Protein AF-A0A353LV63-F1 (afdb_monomer)

Nearest PDB structures (foldseek):
  8pek-assembly1_B  TM=5.100E-01  e=1.922E-01  Serratia marcescens
  4l6h-assembly1_A  TM=3.868E-01  e=4.927E+00  Candida albicans SC5314
  5oe7-assembly1_B  TM=3.143E-01  e=7.391E+00  Homo sapiens

Sequence (74 aa):
MGKGDRRGSNGTEPVIIKKYANRRLYNTASSRYVTLEQLSEMVKSGEEFRVLDAKTDEDITRSVLTQIIFEEEN

Foldseek 3Di:
DDDDDDDDDPDPDAFEWEQEPPRWIATPVVRDTDHLVVVVVCVVVVGGHWYAHPVPRDTCRVVSVVVSVVVVVD

pLDDT: mean 81.94, std 15.84, range [40.19, 94.5]

Radius of gyration: 13.58 Å; Cα contacts (8 Å, |Δi|>4): 87; chains: 1; bounding box: 24×33×39 Å

Mean predicted aligned error: 8.21 Å

Structure (mmCIF, N/CA/C/O backbone):
data_AF-A0A353LV63-F1
#
_entry.id   AF-A0A353LV63-F1
#
loop_
_atom_site.group_PDB
_atom_site.id
_atom_site.type_symbol
_atom_site.label_atom_id
_atom_site.label_alt_id
_atom_site.label_comp_id
_atom_site.label_asym_id
_atom_site.label_entity_id
_atom_site.label_seq_id
_atom_site.pdbx_PDB_ins_code
_atom_site.Cartn_x
_atom_site.Cartn_y
_atom_site.Cartn_z
_atom_site.occupancy
_atom_site.B_iso_or_equiv
_atom_site.auth_seq_id
_atom_site.auth_comp_id
_atom_site.auth_asym_id
_atom_site.auth_atom_id
_atom_site.pdbx_PDB_model_num
ATOM 1 N N . MET A 1 1 ? -5.651 -19.822 -26.460 1.00 48.19 1 MET A N 1
ATOM 2 C CA . MET A 1 1 ? -5.080 -20.210 -25.152 1.00 48.19 1 MET A CA 1
ATOM 3 C C . MET A 1 1 ? -4.963 -18.974 -24.280 1.00 48.19 1 MET A C 1
ATOM 5 O O . MET A 1 1 ? -4.243 -18.060 -24.641 1.00 48.19 1 MET A O 1
ATOM 9 N N . GLY A 1 2 ? -5.677 -18.961 -23.165 1.00 43.91 2 GLY A N 1
ATOM 10 C CA . GLY A 1 2 ? -5.618 -17.961 -22.103 1.00 43.91 2 GLY A CA 1
ATOM 11 C C . GLY A 1 2 ? -6.566 -18.482 -21.038 1.00 43.91 2 GLY A C 1
ATOM 12 O O . GLY A 1 2 ? -7.764 -18.239 -21.122 1.00 43.91 2 GLY A O 1
ATOM 13 N N . LYS A 1 3 ? -6.051 -19.388 -20.196 1.00 50.94 3 LYS A N 1
ATOM 14 C CA . LYS A 1 3 ? -6.784 -20.021 -19.088 1.00 50.94 3 LYS A CA 1
ATOM 15 C C . LYS A 1 3 ? -7.456 -18.891 -18.283 1.00 50.94 3 LYS A C 1
ATOM 17 O O . LYS A 1 3 ? -6.843 -17.853 -18.113 1.00 50.94 3 LYS A O 1
ATOM 22 N N . GLY A 1 4 ? -8.720 -18.952 -17.892 1.00 43.84 4 GLY A N 1
ATOM 23 C CA . GLY A 1 4 ? -9.422 -20.123 -17.396 1.00 43.84 4 GLY A CA 1
ATOM 24 C C . GLY A 1 4 ? -9.384 -20.121 -15.874 1.00 43.84 4 GLY A C 1
ATOM 25 O O . GLY A 1 4 ? -9.004 -21.131 -15.304 1.00 43.84 4 GLY A O 1
ATOM 26 N N . ASP A 1 5 ? -9.783 -19.017 -15.241 1.00 50.94 5 ASP A N 1
ATOM 27 C CA . ASP A 1 5 ? -9.940 -18.933 -13.792 1.00 50.94 5 ASP A CA 1
ATOM 28 C C . ASP A 1 5 ? -11.430 -18.810 -13.476 1.00 50.94 5 ASP A C 1
ATOM 30 O O . ASP A 1 5 ? -12.016 -17.732 -13.396 1.00 50.94 5 ASP A O 1
ATOM 34 N N . ARG A 1 6 ? -12.085 -19.969 -13.366 1.00 66.38 6 ARG A N 1
ATOM 35 C CA . ARG A 1 6 ? -13.341 -20.089 -12.627 1.00 66.38 6 ARG A CA 1
ATOM 36 C C . ARG A 1 6 ? -13.122 -21.004 -11.422 1.00 66.38 6 ARG A C 1
ATOM 38 O O . ARG A 1 6 ? -13.005 -22.211 -11.600 1.00 66.38 6 ARG A O 1
ATOM 45 N N . ARG A 1 7 ? -13.310 -20.392 -10.247 1.00 56.22 7 ARG A N 1
ATOM 46 C CA . ARG A 1 7 ? -14.130 -20.856 -9.109 1.00 56.22 7 ARG A CA 1
ATOM 47 C C . ARG A 1 7 ? -13.454 -21.666 -7.982 1.00 56.22 7 ARG A C 1
ATOM 49 O O . ARG A 1 7 ? -13.068 -22.813 -8.165 1.00 56.22 7 ARG A O 1
ATOM 56 N N . GLY A 1 8 ? -13.567 -21.091 -6.776 1.00 40.47 8 GLY A N 1
ATOM 57 C CA . GLY A 1 8 ? -13.554 -21.707 -5.433 1.00 40.47 8 GLY A CA 1
ATOM 58 C C . GLY A 1 8 ? -12.895 -20.740 -4.436 1.00 40.47 8 GLY A C 1
ATOM 59 O O . GLY A 1 8 ? -11.876 -20.177 -4.785 1.00 40.47 8 GLY A O 1
ATOM 60 N N . SER A 1 9 ? -13.339 -20.433 -3.217 1.00 40.19 9 SER A N 1
ATOM 61 C CA . SER A 1 9 ? -14.461 -20.837 -2.365 1.00 40.19 9 SER A CA 1
ATOM 62 C C . SER A 1 9 ? -14.303 -20.039 -1.052 1.00 40.19 9 SER A C 1
ATOM 64 O O . SER A 1 9 ? -13.281 -20.182 -0.399 1.00 40.19 9 SER A O 1
ATOM 66 N N . ASN A 1 10 ? -15.298 -19.232 -0.670 1.00 48.16 10 ASN A N 1
ATOM 67 C CA . ASN A 1 10 ? -15.529 -18.708 0.691 1.00 48.16 10 ASN A CA 1
ATOM 68 C C . ASN A 1 10 ? -14.365 -17.989 1.426 1.00 48.16 10 ASN A C 1
ATOM 70 O O . ASN A 1 10 ? -13.989 -18.360 2.535 1.00 48.16 10 ASN A O 1
ATOM 74 N N . GLY A 1 11 ? -13.845 -16.924 0.822 1.00 50.72 11 GLY A N 1
ATOM 75 C CA . GLY A 1 11 ? -12.956 -15.939 1.443 1.00 50.72 11 GLY A CA 1
ATOM 76 C C . GLY A 1 11 ? -12.746 -14.818 0.434 1.00 50.72 11 GLY A C 1
ATOM 77 O O . GLY A 1 11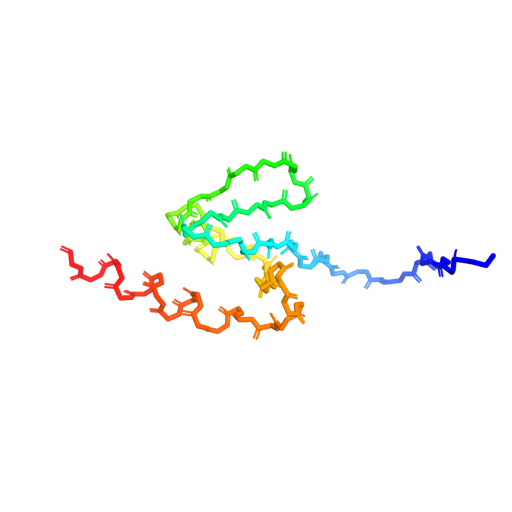 ? -12.486 -15.111 -0.730 1.00 50.72 11 GLY A O 1
ATOM 78 N N . THR A 1 12 ? -12.987 -13.568 0.814 1.00 66.19 12 THR A N 1
ATOM 79 C CA . THR A 1 12 ? -12.880 -12.410 -0.083 1.00 66.19 12 THR A CA 1
ATOM 80 C C . THR A 1 12 ? -11.485 -12.393 -0.710 1.00 66.19 12 THR A C 1
ATOM 82 O O . THR A 1 12 ? -10.496 -12.316 0.010 1.00 66.19 12 THR A O 1
ATOM 85 N N . GLU A 1 13 ? -11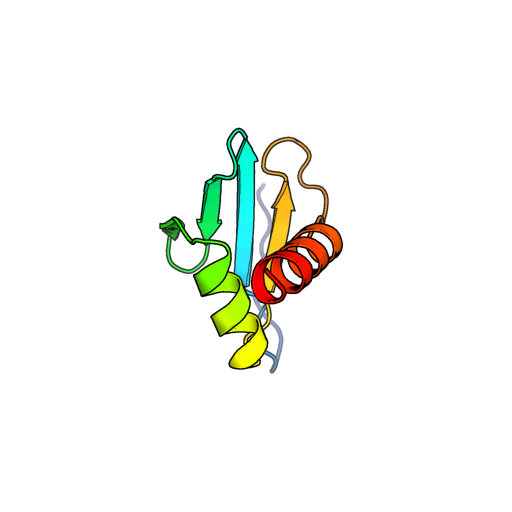.380 -12.535 -2.035 1.00 79.25 13 GLU A N 1
ATOM 86 C CA . GLU A 1 13 ? -10.077 -12.456 -2.704 1.00 79.25 13 GLU A CA 1
ATOM 87 C C . GLU A 1 13 ? -9.433 -11.097 -2.391 1.00 79.25 13 GLU A C 1
ATOM 89 O O . GLU A 1 13 ? -10.123 -10.075 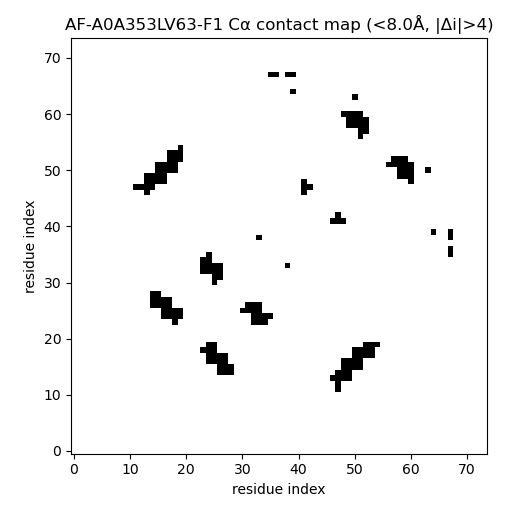-2.469 1.00 79.25 13 GLU A O 1
ATOM 94 N N . PRO A 1 14 ? -8.138 -11.061 -2.029 1.00 87.62 14 PRO A N 1
ATOM 95 C CA . PRO A 1 14 ? -7.504 -9.819 -1.634 1.00 87.62 14 PRO A CA 1
ATOM 96 C C . PRO A 1 14 ? -7.485 -8.847 -2.811 1.00 87.62 14 PRO A C 1
ATOM 98 O O . PRO A 1 14 ? -7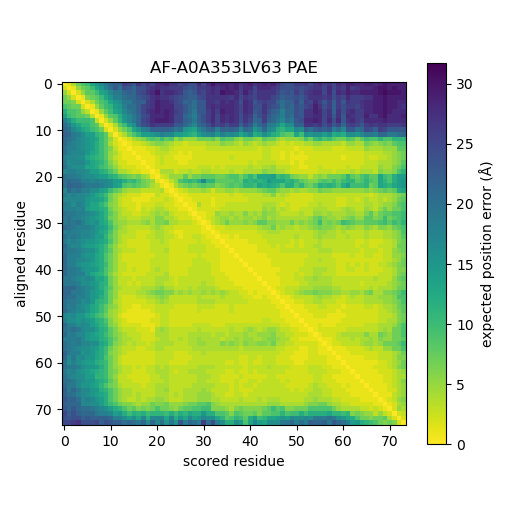.148 -9.210 -3.942 1.00 87.62 14 PRO A O 1
ATOM 101 N N . VAL A 1 15 ? -7.803 -7.588 -2.532 1.00 91.19 15 VAL A N 1
ATOM 102 C CA . VAL A 1 15 ? -7.797 -6.526 -3.535 1.00 91.19 15 VAL A CA 1
ATOM 103 C C . VAL A 1 15 ? -6.385 -6.350 -4.087 1.00 91.19 15 VAL A C 1
ATOM 105 O O . VAL A 1 15 ? -5.436 -6.121 -3.339 1.00 91.19 15 VAL A O 1
ATOM 108 N N . ILE A 1 16 ? -6.225 -6.424 -5.409 1.00 93.19 16 ILE A N 1
ATOM 109 C CA . ILE A 1 16 ? -4.916 -6.240 -6.040 1.00 93.19 16 ILE A CA 1
ATOM 110 C C . ILE A 1 16 ? -4.681 -4.758 -6.335 1.00 93.19 16 ILE A C 1
ATOM 112 O O . ILE A 1 16 ? -5.405 -4.126 -7.113 1.00 93.19 16 ILE A O 1
ATOM 116 N N . ILE A 1 17 ? -3.621 -4.218 -5.745 1.00 94.19 17 ILE A N 1
ATOM 117 C CA . ILE A 1 17 ? -3.127 -2.861 -5.938 1.00 94.19 17 ILE A CA 1
ATOM 118 C C . ILE A 1 17 ? -1.839 -2.931 -6.759 1.00 94.19 17 ILE A C 1
ATOM 120 O O . ILE A 1 17 ? -0.862 -3.548 -6.348 1.00 94.19 17 ILE A O 1
ATOM 124 N N . LYS A 1 18 ? -1.797 -2.276 -7.918 1.00 94.00 18 LYS A N 1
ATOM 125 C CA . LYS A 1 18 ? -0.569 -2.134 -8.706 1.00 94.00 18 LYS A CA 1
ATOM 126 C C . LYS A 1 18 ? 0.148 -0.842 -8.340 1.00 94.00 18 LYS A C 1
ATOM 128 O O . LYS A 1 18 ? -0.422 0.245 -8.455 1.00 94.00 18 LYS A O 1
ATOM 133 N N . LYS A 1 19 ? 1.410 -0.946 -7.929 1.00 92.56 19 LYS A N 1
ATOM 134 C CA . LYS A 1 19 ? 2.278 0.202 -7.669 1.00 92.56 19 LYS A CA 1
ATOM 135 C C . LYS A 1 19 ? 3.078 0.546 -8.913 1.00 92.56 19 LYS A C 1
ATOM 137 O O . LYS A 1 19 ? 3.925 -0.212 -9.366 1.00 92.56 19 LYS A O 1
ATOM 142 N N . TYR A 1 20 ? 2.848 1.739 -9.430 1.00 89.62 20 TYR A N 1
ATOM 143 C CA . TYR A 1 20 ? 3.617 2.324 -10.515 1.00 89.62 20 TYR A CA 1
ATOM 144 C C . TYR A 1 20 ? 4.705 3.252 -9.953 1.00 89.62 20 TYR A C 1
ATOM 146 O O . TYR A 1 20 ? 4.694 3.653 -8.783 1.00 89.62 20 TYR A O 1
ATOM 154 N N . ALA A 1 21 ? 5.671 3.616 -10.798 1.00 76.81 21 ALA A N 1
ATOM 155 C CA . ALA A 1 21 ? 6.664 4.633 -10.452 1.00 76.81 21 ALA A CA 1
ATOM 156 C C . ALA A 1 21 ? 5.985 5.965 -10.045 1.00 76.81 21 ALA A C 1
ATOM 158 O O .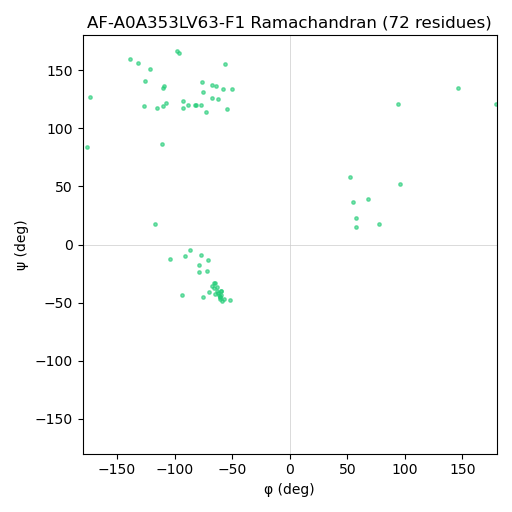 ALA A 1 21 ? 4.854 6.242 -10.449 1.00 76.81 21 ALA A O 1
ATOM 159 N N . ASN A 1 22 ? 6.676 6.794 -9.249 1.00 78.06 22 ASN A N 1
ATOM 160 C CA . ASN A 1 22 ? 6.172 8.063 -8.682 1.00 78.06 22 ASN A CA 1
ATOM 161 C C . ASN A 1 22 ? 5.057 7.913 -7.624 1.00 78.06 22 ASN A C 1
ATOM 163 O O . ASN A 1 22 ? 4.113 8.698 -7.615 1.00 78.06 22 ASN A O 1
ATOM 167 N N . ARG A 1 23 ? 5.152 6.904 -6.740 1.00 74.75 23 ARG A N 1
ATOM 168 C CA . ARG A 1 23 ? 4.194 6.625 -5.638 1.00 74.75 23 ARG A CA 1
ATOM 169 C C . ARG A 1 23 ? 2.732 6.409 -6.082 1.00 74.75 23 ARG A C 1
ATOM 171 O O . ARG A 1 23 ? 1.833 6.425 -5.251 1.00 74.75 23 ARG A O 1
ATOM 178 N N . ARG A 1 24 ? 2.475 6.182 -7.375 1.00 87.81 24 ARG A N 1
ATOM 179 C CA . ARG A 1 24 ? 1.122 5.953 -7.901 1.00 87.81 24 ARG A CA 1
ATOM 180 C C . ARG A 1 24 ? 0.665 4.536 -7.576 1.00 87.81 24 ARG A C 1
ATOM 182 O O . ARG A 1 24 ? 1.281 3.579 -8.036 1.00 87.81 24 ARG A O 1
ATOM 189 N N . LEU A 1 25 ? -0.427 4.410 -6.836 1.00 91.19 25 LEU A N 1
ATOM 190 C CA . LEU A 1 25 ? -1.065 3.134 -6.524 1.00 91.19 25 LEU A CA 1
ATOM 191 C C . LEU A 1 25 ? -2.395 3.054 -7.271 1.00 91.19 25 LEU A C 1
ATOM 193 O O . LEU A 1 25 ? -3.152 4.025 -7.311 1.00 91.19 25 LEU A O 1
ATOM 197 N N . TYR A 1 26 ? -2.662 1.915 -7.896 1.00 93.69 26 TYR A N 1
ATOM 198 C CA . TYR A 1 26 ? -3.863 1.692 -8.688 1.00 93.69 26 TYR A CA 1
ATOM 199 C C . TYR A 1 26 ? -4.576 0.437 -8.213 1.00 93.69 26 TYR A C 1
ATOM 201 O O . TYR A 1 26 ? -4.025 -0.659 -8.274 1.00 93.69 26 TYR A O 1
ATOM 209 N N . ASN A 1 27 ? -5.807 0.598 -7.754 1.00 92.00 27 ASN A N 1
ATOM 210 C CA . ASN A 1 27 ? -6.650 -0.504 -7.343 1.00 92.00 27 ASN A CA 1
ATOM 211 C C . ASN A 1 27 ? -7.307 -1.122 -8.579 1.00 92.00 27 ASN A C 1
ATOM 213 O O . ASN A 1 27 ? -8.024 -0.448 -9.314 1.00 92.00 27 ASN A O 1
ATOM 217 N N . THR A 1 28 ? -7.051 -2.406 -8.811 1.00 89.31 28 THR A N 1
ATOM 218 C CA . THR A 1 28 ? -7.595 -3.138 -9.964 1.00 89.31 28 THR A CA 1
ATOM 219 C C . THR A 1 28 ? -9.053 -3.562 -9.774 1.00 89.31 28 THR A C 1
ATOM 221 O O . THR A 1 28 ? -9.762 -3.711 -10.765 1.00 89.31 28 THR A O 1
ATOM 224 N N . ALA A 1 29 ? -9.529 -3.684 -8.531 1.00 85.50 29 ALA A N 1
ATOM 225 C CA . ALA A 1 29 ? -10.921 -4.002 -8.222 1.00 85.50 29 ALA A CA 1
ATOM 226 C C . ALA A 1 29 ? -11.841 -2.794 -8.446 1.00 85.50 29 ALA A C 1
ATOM 228 O O . ALA A 1 29 ? -12.889 -2.916 -9.075 1.00 85.50 29 ALA A O 1
ATOM 229 N N . SER A 1 30 ? -11.434 -1.606 -7.987 1.00 85.44 30 SER A N 1
ATOM 230 C CA . SER A 1 30 ? -12.193 -0.363 -8.196 1.00 85.44 30 SER A CA 1
ATOM 231 C C . SER A 1 30 ? -11.794 0.389 -9.468 1.00 85.44 30 SER A C 1
ATOM 233 O O . SER A 1 30 ? -12.476 1.336 -9.855 1.00 85.44 30 SER A O 1
ATOM 235 N N . SER A 1 31 ? -10.708 -0.029 -10.130 1.00 88.06 31 SER A N 1
ATOM 236 C CA . SER A 1 31 ? -10.128 0.628 -11.311 1.00 88.06 31 SER A CA 1
ATOM 237 C C . SER A 1 31 ? -9.811 2.114 -11.083 1.00 88.06 31 SER A C 1
ATOM 239 O O . SER A 1 31 ? -9.975 2.953 -11.975 1.00 88.06 31 SER A O 1
ATOM 241 N N . ARG A 1 32 ? -9.356 2.462 -9.873 1.00 90.12 32 ARG A N 1
ATOM 242 C CA . ARG A 1 32 ? -9.085 3.844 -9.448 1.00 90.12 32 ARG A CA 1
ATOM 243 C 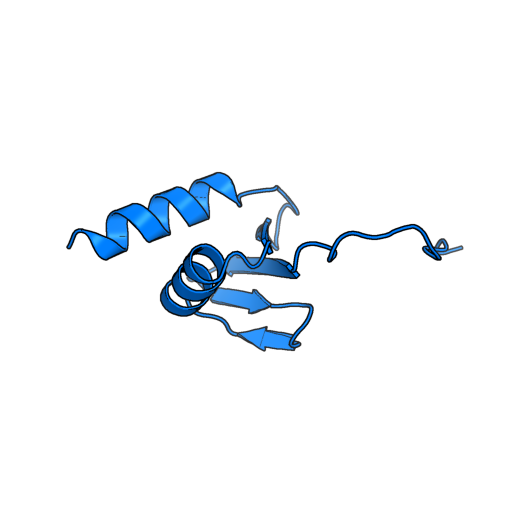C . ARG A 1 32 ? -7.727 3.985 -8.778 1.00 90.12 32 ARG A C 1
ATOM 245 O O . ARG A 1 32 ? -7.175 3.035 -8.228 1.00 90.12 32 ARG A O 1
ATOM 252 N N . TYR A 1 33 ? -7.202 5.207 -8.815 1.00 90.75 33 TYR A N 1
ATOM 253 C CA . TYR A 1 33 ? -6.034 5.564 -8.020 1.00 90.75 33 TYR A CA 1
ATOM 254 C C . TYR A 1 33 ? -6.390 5.562 -6.540 1.00 90.75 33 TYR A C 1
ATOM 256 O O . TYR A 1 33 ? -7.441 6.082 -6.163 1.00 90.75 33 TYR A O 1
ATOM 264 N N . VAL A 1 34 ? -5.494 4.998 -5.739 1.00 91.06 34 VAL A N 1
ATOM 265 C CA . VAL A 1 34 ? -5.606 4.964 -4.281 1.00 91.06 34 VAL A CA 1
ATOM 266 C C . VAL A 1 34 ? -4.399 5.647 -3.653 1.00 91.06 34 VAL A C 1
ATOM 268 O O . VAL A 1 34 ? -3.319 5.700 -4.246 1.00 91.06 34 VAL A O 1
ATOM 271 N N . THR A 1 35 ? -4.590 6.213 -2.469 1.00 91.19 35 THR A N 1
ATOM 272 C CA . THR A 1 35 ? -3.518 6.808 -1.663 1.00 91.19 35 THR A CA 1
ATOM 273 C C . THR A 1 35 ? -3.041 5.814 -0.606 1.00 91.19 35 THR A C 1
ATOM 275 O O . THR A 1 35 ? -3.692 4.802 -0.354 1.00 91.19 35 THR A O 1
ATOM 278 N N . LEU A 1 36 ? -1.900 6.096 0.027 1.00 88.88 36 LEU A N 1
ATOM 279 C CA . LEU A 1 36 ? -1.432 5.298 1.167 1.00 88.88 36 LEU A CA 1
ATOM 280 C C . LEU A 1 36 ? -2.376 5.412 2.368 1.00 88.88 36 LEU A C 1
ATOM 282 O O . LEU A 1 36 ? -2.594 4.419 3.051 1.00 88.88 36 LEU A O 1
ATOM 286 N N . GLU A 1 37 ? -3.002 6.575 2.555 1.00 89.44 37 GLU A N 1
ATOM 287 C CA . GLU A 1 37 ? -4.056 6.791 3.553 1.00 89.44 37 GLU A CA 1
ATOM 288 C C . GLU A 1 37 ? -5.246 5.845 3.332 1.00 89.44 37 GLU A C 1
ATOM 290 O O . GLU A 1 37 ? -5.627 5.123 4.245 1.00 89.44 37 GLU A O 1
ATOM 295 N N . GLN A 1 38 ? -5.754 5.735 2.099 1.00 90.06 38 GLN A N 1
ATOM 296 C CA . GLN A 1 38 ? -6.844 4.802 1.782 1.00 90.06 38 GLN A CA 1
ATOM 297 C C . GLN A 1 38 ? -6.441 3.338 1.988 1.00 90.06 38 GLN A C 1
ATOM 299 O O . GLN A 1 38 ? -7.248 2.537 2.448 1.00 90.06 38 GLN A O 1
ATOM 304 N N . LEU A 1 39 ? -5.192 2.971 1.679 1.00 90.06 39 LEU A N 1
ATOM 305 C CA . LEU A 1 39 ? -4.694 1.630 1.997 1.00 90.06 39 LEU A CA 1
ATOM 306 C C . LEU A 1 39 ? -4.614 1.400 3.512 1.00 90.06 39 LEU A C 1
ATOM 308 O O . LEU A 1 39 ? -4.929 0.305 3.965 1.00 90.06 39 LEU A O 1
ATOM 312 N N . SER A 1 40 ? -4.240 2.414 4.297 1.00 89.94 40 SER A N 1
ATOM 313 C CA . SER A 1 40 ? -4.277 2.359 5.764 1.00 89.94 40 SER A CA 1
ATOM 314 C C . SER A 1 40 ? -5.695 2.115 6.276 1.00 89.94 40 SER A C 1
ATOM 316 O O . SER A 1 40 ? -5.910 1.236 7.110 1.00 89.94 40 SER A O 1
ATOM 318 N N . GLU A 1 41 ? -6.684 2.827 5.727 1.00 91.19 41 GLU A N 1
ATOM 319 C CA . GLU A 1 41 ? -8.096 2.614 6.053 1.00 91.19 41 GLU A CA 1
ATOM 320 C C . GLU A 1 41 ? -8.553 1.187 5.728 1.00 91.19 41 GLU A C 1
ATOM 322 O O . GLU A 1 41 ? -9.244 0.585 6.546 1.00 91.19 41 GLU A O 1
ATOM 327 N N . MET A 1 42 ? -8.115 0.616 4.599 1.00 89.62 42 MET A N 1
ATOM 328 C CA . MET A 1 42 ? -8.391 -0.785 4.246 1.00 89.62 42 MET A CA 1
ATOM 329 C C . MET A 1 42 ? -7.789 -1.768 5.264 1.00 89.62 42 MET A C 1
ATOM 331 O O . MET A 1 42 ? -8.459 -2.709 5.678 1.00 89.62 42 MET A O 1
ATOM 335 N N . VAL A 1 43 ? -6.557 -1.535 5.741 1.00 88.62 43 VAL A N 1
ATOM 336 C CA . VAL A 1 43 ? -5.980 -2.356 6.827 1.00 88.62 43 VAL A CA 1
ATOM 337 C C . VAL A 1 43 ? -6.832 -2.244 8.094 1.00 88.62 43 VAL A C 1
ATOM 339 O O . VAL A 1 43 ? -7.151 -3.254 8.720 1.00 88.62 43 VAL A O 1
ATOM 342 N N . LYS A 1 44 ? -7.214 -1.018 8.477 1.00 88.62 44 LYS A N 1
ATOM 343 C CA . LYS A 1 44 ? -8.003 -0.740 9.689 1.00 88.62 44 LYS A CA 1
ATOM 344 C C . LYS A 1 44 ? -9.419 -1.315 9.615 1.00 88.62 44 LYS A C 1
ATOM 346 O O . LYS A 1 44 ? -9.953 -1.725 10.643 1.00 88.62 44 LYS A O 1
ATOM 351 N N . SER A 1 45 ? -10.018 -1.363 8.424 1.00 89.62 45 SER A N 1
ATOM 352 C CA . SER A 1 45 ? -11.333 -1.968 8.184 1.00 89.62 45 SER A CA 1
ATOM 353 C C . SER A 1 45 ? -11.290 -3.500 8.128 1.00 89.62 45 SER A C 1
ATOM 355 O O . SER A 1 45 ? -12.346 -4.134 8.129 1.00 89.62 45 SER A O 1
ATOM 357 N N . GLY A 1 46 ? -10.093 -4.100 8.117 1.00 87.38 46 GLY A N 1
ATOM 358 C CA . GLY A 1 46 ? -9.898 -5.542 7.973 1.00 87.38 46 GLY A CA 1
ATOM 359 C C . GLY A 1 46 ? -10.055 -6.037 6.534 1.00 87.38 46 GLY A C 1
ATOM 360 O O . GLY A 1 46 ? -10.268 -7.229 6.320 1.00 87.38 46 GLY A O 1
ATOM 361 N N . GLU A 1 47 ? -9.977 -5.142 5.549 1.00 89.56 47 GLU A N 1
ATOM 362 C CA . GLU A 1 47 ? -10.035 -5.487 4.135 1.00 89.56 47 GLU A CA 1
ATOM 363 C C . GLU A 1 47 ? -8.661 -5.962 3.641 1.00 89.56 47 GLU A C 1
ATOM 365 O O . GLU A 1 47 ? -7.659 -5.245 3.698 1.00 89.56 47 GLU A O 1
ATOM 370 N N . GLU A 1 48 ? -8.601 -7.199 3.148 1.00 89.75 48 GLU A N 1
ATOM 371 C CA . GLU A 1 48 ? -7.358 -7.786 2.653 1.00 89.75 48 GLU A CA 1
ATOM 372 C C . GLU A 1 48 ? -6.979 -7.209 1.281 1.00 89.75 48 GLU A C 1
ATOM 374 O O . GLU A 1 48 ? -7.776 -7.202 0.340 1.00 89.75 48 GLU A O 1
ATOM 379 N N . PHE A 1 49 ? -5.725 -6.779 1.130 1.00 91.62 49 PHE A N 1
ATOM 380 C CA . PHE A 1 49 ? -5.172 -6.351 -0.154 1.00 91.62 49 PHE A CA 1
ATOM 381 C C . PHE A 1 49 ? -3.741 -6.844 -0.356 1.00 91.62 49 PHE A C 1
ATOM 383 O O . PHE A 1 49 ? -3.024 -7.175 0.589 1.00 91.62 49 PHE A O 1
ATOM 390 N N . ARG A 1 50 ? -3.315 -6.869 -1.619 1.00 93.75 50 ARG A N 1
ATOM 391 C CA . ARG A 1 50 ? -1.932 -7.127 -2.027 1.00 93.75 50 ARG A CA 1
ATOM 392 C C . ARG A 1 50 ? -1.431 -6.010 -2.911 1.00 93.75 50 ARG A C 1
ATOM 394 O O . ARG A 1 50 ? -2.161 -5.529 -3.775 1.00 93.75 50 ARG A O 1
ATOM 401 N N . VAL A 1 51 ? -0.1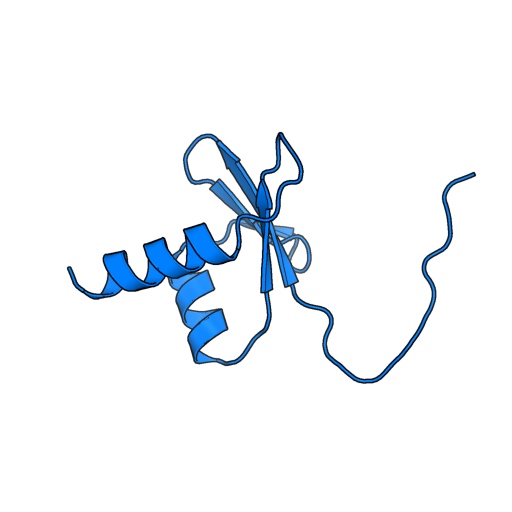74 -5.627 -2.726 1.00 93.69 51 VAL A N 1
ATOM 402 C CA . VAL A 1 51 ? 0.490 -4.632 -3.561 1.00 93.69 51 VAL A CA 1
ATOM 403 C C . VAL A 1 51 ? 1.554 -5.300 -4.414 1.00 93.69 51 VAL A C 1
ATOM 405 O O . VAL A 1 51 ? 2.517 -5.855 -3.892 1.00 93.69 51 VAL A O 1
ATOM 408 N N . LEU A 1 52 ? 1.386 -5.196 -5.729 1.00 94.50 52 LEU A N 1
ATOM 409 C CA . LEU A 1 52 ? 2.319 -5.710 -6.724 1.00 94.50 52 LEU A CA 1
ATOM 410 C C . LEU A 1 52 ? 3.033 -4.553 -7.419 1.00 94.50 52 LEU A C 1
ATOM 412 O O . LEU A 1 52 ? 2.396 -3.564 -7.800 1.00 94.50 52 LEU A O 1
ATOM 416 N N . ASP A 1 53 ? 4.344 -4.660 -7.617 1.00 93.25 53 ASP A N 1
ATOM 417 C CA . ASP A 1 53 ? 5.072 -3.698 -8.442 1.00 93.25 53 ASP A CA 1
ATOM 418 C C . ASP A 1 53 ? 4.644 -3.834 -9.910 1.00 93.25 53 ASP A C 1
ATOM 420 O O . ASP A 1 53 ? 4.691 -4.905 -10.498 1.00 93.25 53 ASP A O 1
ATOM 424 N N . ALA A 1 54 ? 4.215 -2.744 -10.541 1.00 90.75 54 ALA A N 1
ATOM 425 C CA . ALA A 1 54 ? 3.690 -2.795 -11.901 1.00 90.75 54 ALA A CA 1
ATOM 426 C C . ALA A 1 54 ? 4.762 -3.057 -12.974 1.00 90.75 54 ALA A C 1
ATOM 428 O O . ALA A 1 54 ? 4.403 -3.305 -14.126 1.00 90.75 54 ALA A O 1
ATOM 429 N N . LYS A 1 55 ? 6.057 -2.947 -12.641 1.00 89.62 55 LYS A N 1
ATOM 430 C CA . LYS A 1 55 ? 7.165 -3.239 -13.559 1.00 89.62 55 LYS A CA 1
ATOM 431 C C . LYS A 1 55 ? 7.649 -4.677 -13.426 1.00 89.62 55 LYS A C 1
ATOM 433 O O . LYS A 1 55 ? 7.942 -5.289 -14.448 1.00 89.62 55 LYS A O 1
ATOM 438 N N . THR A 1 56 ? 7.790 -5.176 -12.200 1.00 91.00 56 THR A N 1
ATOM 439 C CA . THR A 1 56 ? 8.366 -6.507 -11.933 1.00 91.00 56 THR A CA 1
ATOM 440 C C . THR A 1 56 ? 7.329 -7.563 -11.562 1.00 91.00 56 THR A C 1
ATOM 442 O O . THR A 1 56 ? 7.657 -8.744 -11.569 1.00 91.00 56 THR A O 1
ATOM 445 N N . ASP A 1 57 ? 6.093 -7.152 -11.266 1.00 89.06 57 ASP A N 1
ATOM 446 C CA . ASP A 1 57 ? 5.017 -7.985 -10.708 1.00 89.06 57 ASP A CA 1
ATOM 447 C C . ASP A 1 57 ? 5.414 -8.653 -9.367 1.00 89.06 57 ASP A C 1
ATOM 449 O O . ASP A 1 57 ? 4.843 -9.656 -8.949 1.00 89.06 57 ASP A O 1
ATOM 453 N N . GLU A 1 58 ? 6.397 -8.073 -8.665 1.00 93.94 58 GLU A N 1
ATOM 454 C CA . GLU A 1 58 ? 6.854 -8.529 -7.349 1.00 93.94 58 GLU A CA 1
ATOM 455 C C . GLU A 1 58 ? 5.865 -8.126 -6.248 1.00 93.94 58 GLU A C 1
ATOM 457 O O . GLU A 1 58 ? 5.355 -7.000 -6.248 1.00 93.94 58 GLU A O 1
ATOM 462 N N . ASP A 1 59 ? 5.624 -9.023 -5.285 1.00 94.19 59 ASP A N 1
ATOM 463 C CA . ASP A 1 59 ? 4.851 -8.692 -4.088 1.00 94.19 59 ASP A CA 1
ATOM 464 C C . ASP A 1 59 ? 5.666 -7.793 -3.160 1.00 94.19 59 ASP A C 1
ATOM 466 O O . ASP A 1 59 ? 6.671 -8.187 -2.569 1.00 94.19 59 ASP A O 1
ATOM 470 N N . ILE A 1 60 ? 5.185 -6.566 -3.022 1.00 93.88 60 ILE A N 1
ATOM 471 C CA . ILE A 1 60 ? 5.757 -5.534 -2.163 1.00 93.88 60 ILE A CA 1
ATOM 472 C C . ILE A 1 60 ? 4.770 -5.133 -1.063 1.00 93.88 60 ILE A C 1
ATOM 474 O O . ILE A 1 60 ? 4.920 -4.073 -0.450 1.00 93.88 60 ILE A O 1
ATOM 478 N N . THR A 1 61 ? 3.760 -5.971 -0.805 1.00 93.50 61 THR A N 1
ATOM 479 C CA . THR A 1 61 ? 2.693 -5.724 0.173 1.00 93.50 61 THR A CA 1
ATOM 480 C C . THR A 1 61 ? 3.289 -5.359 1.527 1.00 93.50 61 THR A C 1
ATOM 482 O O . THR A 1 61 ? 2.940 -4.337 2.114 1.00 93.50 61 THR A O 1
ATOM 485 N N . ARG A 1 62 ? 4.280 -6.134 1.983 1.00 92.19 62 ARG A N 1
ATOM 486 C CA . ARG A 1 62 ? 4.959 -5.904 3.263 1.00 92.19 62 ARG A CA 1
ATOM 487 C C . ARG A 1 62 ? 5.674 -4.554 3.322 1.00 92.19 62 ARG A C 1
ATOM 489 O O . ARG A 1 62 ? 5.552 -3.853 4.319 1.00 92.19 62 ARG A O 1
ATOM 496 N N . SER A 1 63 ? 6.377 -4.178 2.255 1.00 91.88 63 SER A N 1
ATOM 497 C CA . SER A 1 63 ? 7.091 -2.899 2.174 1.00 91.88 63 SER A CA 1
ATOM 498 C C . SER A 1 63 ? 6.132 -1.710 2.237 1.00 91.88 63 SER A C 1
ATOM 500 O O . SER A 1 63 ? 6.419 -0.723 2.908 1.00 91.88 63 SER A O 1
ATOM 502 N N . VAL A 1 64 ? 4.976 -1.814 1.575 1.00 90.94 64 VAL A N 1
ATOM 503 C CA . VAL A 1 64 ? 3.947 -0.765 1.603 1.00 90.94 64 VAL A CA 1
ATOM 504 C C . VAL A 1 64 ? 3.279 -0.673 2.972 1.00 90.94 64 VAL A C 1
ATOM 506 O O . VAL A 1 64 ? 3.107 0.432 3.471 1.00 90.94 64 VAL A O 1
ATOM 509 N N . LEU A 1 65 ? 2.978 -1.802 3.617 1.00 91.00 65 LEU A N 1
ATOM 510 C CA . LEU A 1 65 ? 2.440 -1.816 4.982 1.00 91.00 65 LEU A CA 1
ATOM 511 C C . LEU A 1 65 ? 3.399 -1.162 5.984 1.00 91.00 65 LEU A C 1
ATOM 513 O O . LEU A 1 65 ? 2.972 -0.351 6.798 1.00 91.00 65 LEU A O 1
ATOM 517 N N . THR A 1 66 ? 4.699 -1.457 5.902 1.00 90.94 66 THR A N 1
ATOM 518 C CA . THR A 1 66 ? 5.710 -0.785 6.734 1.00 90.94 66 THR A CA 1
ATOM 519 C C . THR A 1 66 ? 5.734 0.722 6.491 1.00 90.94 66 THR A C 1
ATOM 521 O O . THR A 1 66 ? 5.844 1.486 7.445 1.00 90.94 66 THR A O 1
ATOM 524 N N . GLN A 1 67 ? 5.602 1.157 5.235 1.00 87.44 67 GLN A N 1
ATOM 525 C CA . GLN A 1 67 ? 5.550 2.580 4.907 1.00 87.44 67 GLN A CA 1
ATOM 526 C C . GLN A 1 67 ? 4.300 3.259 5.489 1.00 87.44 67 GLN A C 1
ATOM 528 O O . GLN A 1 67 ? 4.419 4.338 6.056 1.00 87.44 67 GLN A O 1
ATOM 533 N N . ILE A 1 68 ? 3.136 2.606 5.403 1.00 87.31 68 ILE A N 1
ATOM 534 C CA . ILE A 1 68 ? 1.881 3.090 5.998 1.00 87.31 68 ILE A CA 1
ATOM 535 C C . ILE A 1 68 ? 2.046 3.306 7.507 1.00 87.31 68 ILE A C 1
ATOM 537 O O . ILE A 1 68 ? 1.680 4.361 8.009 1.00 87.31 68 ILE A O 1
ATOM 541 N N . ILE A 1 69 ? 2.633 2.334 8.215 1.00 85.44 69 ILE A N 1
ATOM 542 C CA . ILE A 1 69 ? 2.865 2.428 9.666 1.00 85.44 69 ILE A CA 1
ATOM 543 C C . ILE A 1 69 ? 3.773 3.619 9.996 1.00 85.44 69 ILE A C 1
ATOM 545 O O . ILE A 1 69 ? 3.473 4.382 10.905 1.00 85.44 69 ILE A O 1
ATOM 549 N N . PHE A 1 70 ? 4.858 3.801 9.240 1.00 84.88 70 PHE A N 1
ATOM 550 C CA . PHE A 1 70 ? 5.801 4.896 9.474 1.00 84.88 70 PHE A CA 1
ATOM 551 C C . PHE A 1 70 ? 5.198 6.282 9.186 1.00 84.88 70 PHE A C 1
ATOM 553 O O . PHE A 1 70 ? 5.522 7.241 9.879 1.00 84.88 70 PHE A O 1
ATOM 560 N N . GLU A 1 71 ? 4.327 6.405 8.178 1.00 79.00 71 GLU A N 1
ATOM 561 C CA . GLU A 1 71 ? 3.648 7.670 7.862 1.00 79.00 71 GLU A CA 1
ATOM 562 C C . GLU A 1 71 ? 2.565 8.050 8.888 1.00 79.00 71 GLU A C 1
ATOM 564 O O . GLU A 1 71 ? 2.271 9.231 9.014 1.00 79.00 71 GLU A O 1
ATOM 569 N N . GLU A 1 72 ? 1.999 7.104 9.649 1.00 70.69 72 GLU A N 1
ATOM 570 C CA . GLU A 1 72 ? 1.027 7.425 10.712 1.00 70.6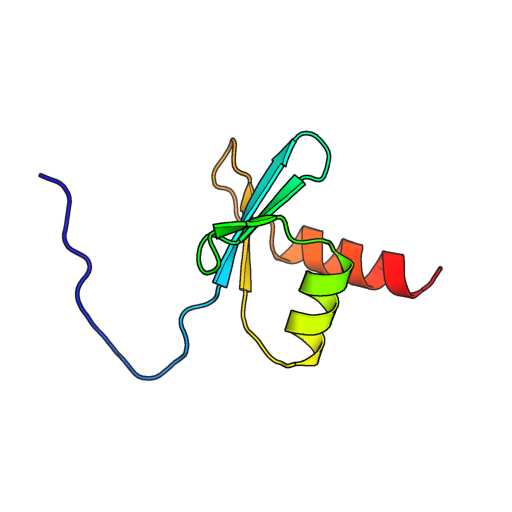9 72 GLU A CA 1
ATOM 571 C C . GLU A 1 72 ? 1.665 7.942 12.015 1.00 70.69 72 GLU A C 1
ATOM 573 O O . GLU A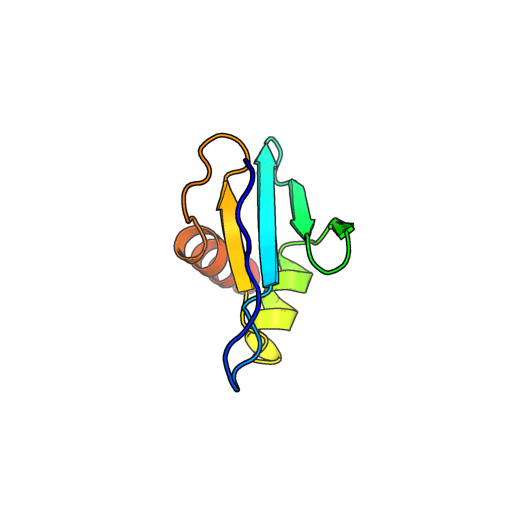 1 72 ? 0.967 8.546 12.828 1.00 70.69 72 GLU A O 1
ATOM 578 N N . GLU A 1 73 ? 2.969 7.733 12.236 1.00 61.28 73 GLU A N 1
ATOM 579 C CA . GLU A 1 73 ? 3.670 8.189 13.452 1.00 61.28 73 GLU A CA 1
ATOM 580 C C . GLU A 1 73 ? 4.210 9.634 13.378 1.00 61.28 73 GLU A C 1
ATOM 582 O O . GLU A 1 73 ? 4.728 10.132 14.381 1.00 61.28 73 GLU A O 1
ATOM 587 N N . ASN A 1 74 ? 4.107 10.322 12.232 1.00 51.31 74 ASN A N 1
ATOM 588 C CA . ASN A 1 74 ? 4.735 11.633 11.994 1.00 51.31 74 ASN A CA 1
ATOM 589 C C . ASN A 1 74 ? 3.758 12.709 11.510 1.00 51.31 74 ASN A C 1
ATOM 591 O O . ASN A 1 74 ? 3.708 13.788 12.141 1.00 51.31 74 ASN A O 1
#

Solvent-accessible surface area (backbone atoms only — not comparable to full-atom values): 4603 Å² total; per-residue (Å²): 142,78,87,83,88,79,90,86,82,96,66,86,76,55,43,47,27,37,37,45,83,89,84,41,32,33,30,65,80,79,70,39,79,50,52,65,66,58,52,46,50,32,57,75,72,69,50,58,64,42,32,26,33,66,87,78,69,44,82,42,37,69,62,51,52,54,49,43,58,58,61,73,76,111

Secondary structure (DSSP, 8-state):
---------SSPPPEEEEEPSTT-EEETTTTEEE-HHHHHHHHHHT--EEEEETTT--B-HHHHHHHHHHHHT-